Protein AF-A0A357NAZ1-F1 (afdb_monomer_lite)

Sequence (154 aa):
MFNHKRPKIGLALSGGGLRGVSHIGILKVFAAENIPVDFIAGTSAGSIFAAFVSLGYAPEQLETLATQVHKRQLFDSNLNVTILLWHAALDYLLRRFSIWSLIPRGLIKGQRLEYYLNTQYRGKTLADAKIPVAILATDIHTGESILFASPQTR

Secondary structure (DSSP, 8-state):
----PPPP-EEEE---GGGGGHHHHHHHHHHHTT---SEEEEETHHHHHHHHHHTT--HHHHHHHHHH--HHHH------HHHHHHHHHHHHHTT---GGGGS-S-S---HHHHHHHHHHHTT--GGG-SS-EEEEEE-TTT--EEEEE-----

Foldseek 3Di:
DPPPDDDAAEEEQEDDPLVSLCVLVVQVVCVVVVPDHQEYEYEHSRQLVLVCVQLPDHSVNSVVVSVPDDPVQQAPAPPPVVVLVVQVVVCVVVVPPDPPSSCPPDRGPRVSVVVSSCVVCVNDDLQSGPHKYWYWDADPVPRDIDIDTHDPPD

Structure (mmCIF, N/CA/C/O backbone):
data_AF-A0A357NAZ1-F1
#
_entry.id   AF-A0A357NAZ1-F1
#
loop_
_atom_site.group_PDB
_atom_site.id
_atom_site.type_symbol
_atom_site.label_atom_id
_atom_site.label_alt_id
_atom_site.label_comp_id
_atom_site.label_asym_id
_atom_site.label_entity_id
_atom_site.label_seq_id
_atom_site.pdbx_PDB_ins_code
_ato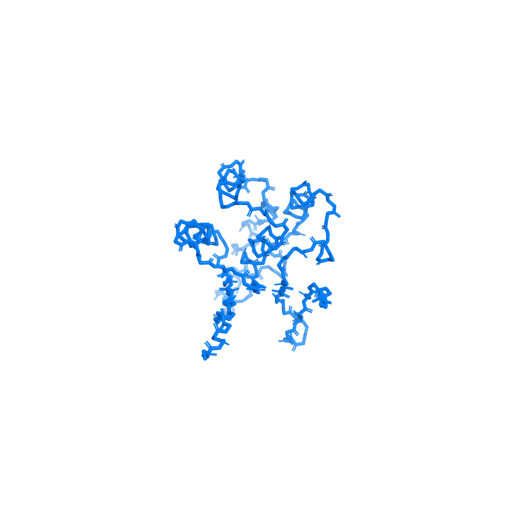m_site.Cartn_x
_atom_site.Cartn_y
_atom_site.Cartn_z
_atom_site.occupancy
_atom_site.B_iso_or_equiv
_atom_site.auth_seq_id
_atom_site.auth_comp_id
_atom_site.auth_asym_id
_atom_site.auth_atom_id
_atom_site.pdbx_PDB_model_num
ATOM 1 N N . MET A 1 1 ? -33.852 1.987 23.447 1.00 44.34 1 MET A N 1
ATOM 2 C CA . MET A 1 1 ? -32.715 2.651 22.771 1.00 44.34 1 MET A CA 1
ATOM 3 C C . MET A 1 1 ? -32.120 1.670 21.779 1.00 44.34 1 MET A C 1
ATOM 5 O O . MET A 1 1 ? -31.616 0.639 22.205 1.00 44.34 1 MET A O 1
ATOM 9 N N . PHE A 1 2 ? -32.230 1.930 20.477 1.00 52.28 2 PHE A N 1
ATOM 10 C CA . PHE A 1 2 ? -31.563 1.099 19.478 1.00 52.28 2 PHE A CA 1
ATOM 11 C C . PHE A 1 2 ? -30.055 1.357 19.557 1.00 52.28 2 PHE A C 1
ATOM 13 O O . PHE A 1 2 ? -29.594 2.468 19.305 1.00 52.28 2 PHE A O 1
ATOM 20 N N . ASN A 1 3 ? -29.294 0.342 19.966 1.00 55.59 3 ASN A N 1
ATOM 21 C CA . ASN A 1 3 ? -27.835 0.371 19.965 1.00 55.59 3 ASN A CA 1
ATOM 22 C C . ASN A 1 3 ? -27.347 0.224 18.518 1.00 55.59 3 ASN A C 1
ATOM 24 O O . ASN A 1 3 ? -26.986 -0.869 18.077 1.00 55.59 3 ASN A O 1
ATOM 28 N N . HIS A 1 4 ? -27.411 1.305 17.745 1.00 67.00 4 HIS A N 1
ATOM 29 C CA . HIS A 1 4 ? -26.864 1.319 16.396 1.00 67.00 4 HIS A CA 1
ATOM 30 C C . HIS A 1 4 ? -25.339 1.385 16.497 1.00 67.00 4 HIS A C 1
ATOM 32 O O . HIS A 1 4 ? -24.751 2.458 16.617 1.00 67.00 4 HIS A O 1
ATOM 38 N N . LYS A 1 5 ? -24.685 0.216 16.473 1.00 82.75 5 LYS A N 1
ATOM 39 C CA . LYS A 1 5 ? -23.239 0.150 16.231 1.00 82.75 5 LYS A CA 1
ATOM 40 C C . LYS A 1 5 ? -22.947 0.892 14.928 1.00 82.75 5 LYS A C 1
ATOM 42 O O . LYS A 1 5 ? -23.629 0.659 13.929 1.00 82.75 5 LYS A O 1
ATOM 47 N N . ARG A 1 6 ? -21.940 1.772 14.948 1.00 90.75 6 ARG A N 1
ATOM 48 C CA . ARG A 1 6 ? -21.507 2.488 13.745 1.00 90.75 6 ARG A CA 1
ATOM 49 C C . ARG A 1 6 ? -21.232 1.494 12.605 1.00 90.75 6 ARG A C 1
ATOM 51 O O . ARG A 1 6 ? -20.730 0.397 12.882 1.00 90.75 6 ARG A O 1
ATOM 58 N N . PRO A 1 7 ? -21.528 1.852 11.346 1.00 92.06 7 PRO A N 1
ATOM 59 C CA . PRO A 1 7 ? -21.147 1.023 10.214 1.00 92.06 7 PRO A CA 1
ATOM 60 C C . PRO A 1 7 ? -19.627 0.829 10.202 1.00 92.06 7 PRO A C 1
ATOM 62 O O . PRO A 1 7 ? -18.868 1.733 10.570 1.00 92.06 7 PRO A O 1
ATOM 65 N N . LYS A 1 8 ? -19.193 -0.369 9.802 1.00 94.88 8 LYS A N 1
ATOM 66 C CA . LYS A 1 8 ? -17.777 -0.634 9.553 1.00 94.88 8 LYS A CA 1
ATOM 67 C C . LYS A 1 8 ? -17.410 -0.130 8.161 1.00 94.88 8 LYS A C 1
ATOM 69 O O . LYS A 1 8 ? -18.160 -0.364 7.216 1.00 94.88 8 LYS A O 1
ATOM 74 N N . ILE A 1 9 ? -16.265 0.527 8.040 1.00 96.00 9 ILE A N 1
ATOM 75 C CA . ILE A 1 9 ? -15.795 1.152 6.804 1.00 96.00 9 ILE A CA 1
ATOM 76 C C . ILE A 1 9 ? -14.541 0.421 6.329 1.00 96.00 9 ILE A C 1
ATOM 78 O O . ILE A 1 9 ? -13.524 0.381 7.020 1.00 96.00 9 ILE A O 1
ATOM 82 N N . GLY A 1 10 ? -14.625 -0.169 5.138 1.00 96.50 10 GLY A N 1
ATOM 83 C CA . GLY A 1 10 ? -13.484 -0.751 4.439 1.00 96.50 10 GLY A CA 1
ATOM 84 C C . GLY A 1 10 ? -12.942 0.213 3.389 1.00 96.50 10 GLY A C 1
ATOM 85 O O . GLY A 1 10 ? -13.716 0.759 2.603 1.00 96.50 10 GLY A O 1
ATOM 86 N N . LEU A 1 11 ? -11.625 0.403 3.352 1.00 97.06 11 LEU A N 1
ATOM 87 C CA . LEU A 1 11 ? -10.951 1.240 2.361 1.00 97.06 11 LEU A CA 1
ATOM 88 C C . LEU A 1 11 ? -10.189 0.369 1.354 1.00 97.06 11 LEU A C 1
ATOM 90 O O . LEU A 1 11 ? -9.297 -0.385 1.730 1.00 97.06 11 LEU A O 1
ATOM 94 N N . ALA A 1 12 ? -10.516 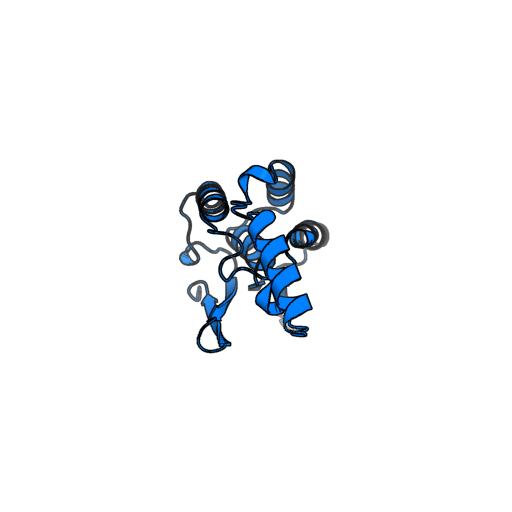0.484 0.067 1.00 97.19 12 ALA A N 1
ATOM 95 C CA . ALA A 1 12 ? -9.839 -0.242 -1.008 1.00 97.19 12 ALA A CA 1
ATOM 96 C C . ALA A 1 12 ? -8.953 0.708 -1.829 1.00 97.19 12 ALA A C 1
ATOM 98 O O . ALA A 1 12 ? -9.446 1.644 -2.457 1.00 97.19 12 ALA A O 1
ATOM 99 N N . LEU A 1 13 ? -7.643 0.458 -1.835 1.00 96.56 13 LEU A N 1
ATOM 100 C CA . LEU A 1 13 ? -6.639 1.267 -2.521 1.00 96.56 13 LEU A CA 1
ATOM 101 C C . LEU A 1 13 ? -6.181 0.583 -3.813 1.00 96.56 13 LEU A C 1
ATOM 103 O O . LEU A 1 13 ? -5.490 -0.440 -3.804 1.00 96.56 13 LEU A O 1
ATOM 107 N N . SER A 1 14 ? -6.550 1.167 -4.950 1.00 94.06 14 SER A N 1
ATOM 108 C CA . SER A 1 14 ? -6.211 0.622 -6.264 1.00 94.06 14 SER A CA 1
ATOM 109 C C . SER A 1 14 ? -4.714 0.711 -6.583 1.00 94.06 14 SER A C 1
ATOM 111 O O . SER A 1 14 ? -3.971 1.535 -6.035 1.00 94.06 14 SER A O 1
ATOM 113 N N . GLY A 1 15 ? -4.291 -0.089 -7.565 1.00 89.62 15 GLY A N 1
ATOM 114 C CA . GLY A 1 15 ? -3.025 0.121 -8.267 1.00 89.62 15 GLY A CA 1
ATOM 115 C C . GLY A 1 15 ? -3.022 1.413 -9.094 1.00 89.62 15 GLY A C 1
ATOM 116 O O . GLY A 1 15 ? -4.049 2.072 -9.256 1.00 89.62 15 GLY A O 1
ATOM 117 N N . GLY A 1 16 ? -1.852 1.783 -9.624 1.00 81.19 16 GLY A N 1
ATOM 118 C CA . GLY A 1 16 ? -1.704 3.009 -10.425 1.00 81.19 16 GLY A CA 1
ATOM 119 C C . GLY A 1 16 ? -0.277 3.546 -10.588 1.00 81.19 16 GLY A C 1
ATOM 120 O O . GLY A 1 16 ? -0.094 4.675 -11.048 1.00 81.19 16 GLY A O 1
ATOM 121 N N . GLY A 1 17 ? 0.745 2.777 -10.192 1.00 82.06 17 GLY A N 1
ATOM 122 C CA . GLY A 1 17 ? 2.144 3.209 -10.251 1.00 82.06 17 GLY A CA 1
ATOM 123 C C . GLY A 1 17 ? 2.382 4.492 -9.448 1.00 82.06 17 GLY A C 1
ATOM 124 O O . GLY A 1 17 ? 1.881 4.634 -8.335 1.00 82.06 17 GLY A O 1
ATOM 125 N N . LEU A 1 18 ? 3.099 5.457 -10.036 1.00 76.75 18 LEU A N 1
ATOM 126 C CA . LEU A 1 18 ? 3.375 6.749 -9.391 1.00 76.75 18 LEU A CA 1
ATOM 127 C C . LEU A 1 18 ? 2.115 7.541 -9.017 1.00 76.75 18 LEU A C 1
ATOM 129 O O . LEU A 1 18 ? 2.178 8.338 -8.088 1.00 76.75 18 LEU A O 1
ATOM 133 N N . ARG A 1 19 ? 0.970 7.323 -9.681 1.00 82.56 19 ARG A N 1
ATOM 134 C CA . ARG A 1 19 ? -0.290 8.002 -9.321 1.00 82.56 19 ARG A CA 1
ATOM 135 C C . ARG A 1 19 ? -0.839 7.547 -7.967 1.00 82.56 19 ARG A C 1
ATOM 137 O O . ARG A 1 19 ? -1.688 8.234 -7.407 1.00 82.56 19 ARG A O 1
ATOM 144 N N . GLY A 1 20 ? -0.327 6.443 -7.416 1.00 81.62 20 GLY A N 1
ATOM 145 C CA . GLY A 1 20 ? -0.701 5.946 -6.092 1.00 81.62 20 GLY A CA 1
ATOM 146 C C . GLY A 1 20 ? -0.462 6.950 -4.961 1.00 81.62 20 GLY A C 1
ATOM 147 O O . GLY A 1 20 ? -1.146 6.869 -3.952 1.00 81.62 20 GLY A O 1
ATOM 148 N N . VAL A 1 21 ? 0.415 7.949 -5.141 1.00 88.00 21 VAL A N 1
ATOM 149 C CA . VAL A 1 21 ? 0.607 9.036 -4.156 1.00 88.00 21 VAL A CA 1
ATOM 150 C C . VAL A 1 21 ? -0.673 9.835 -3.878 1.00 88.00 21 VAL A C 1
ATOM 152 O O . VAL A 1 21 ? -0.798 10.431 -2.814 1.00 88.00 21 VAL A O 1
ATOM 155 N N . SER A 1 22 ? -1.652 9.809 -4.789 1.00 92.25 22 SER A N 1
ATOM 156 C CA . SER A 1 22 ? -2.973 10.419 -4.575 1.00 92.25 22 SER A CA 1
ATOM 157 C C . SER A 1 22 ? -3.744 9.809 -3.398 1.00 92.25 22 SER A C 1
ATOM 159 O O . SER A 1 22 ? -4.538 10.513 -2.772 1.00 92.25 22 SER A O 1
ATOM 161 N N . HIS A 1 23 ? -3.457 8.553 -3.027 1.00 94.94 23 HIS A N 1
ATOM 162 C CA . HIS A 1 23 ? -4.054 7.903 -1.855 1.00 94.94 23 HIS A CA 1
ATOM 163 C C . HIS A 1 23 ? -3.768 8.671 -0.560 1.00 94.94 23 HIS A C 1
ATOM 165 O O . HIS A 1 23 ? -4.605 8.676 0.336 1.00 94.94 23 HIS A O 1
ATOM 171 N N . ILE A 1 24 ? -2.643 9.393 -0.475 1.00 94.88 24 ILE A N 1
ATOM 172 C CA . ILE A 1 24 ? -2.310 10.249 0.676 1.00 94.88 24 ILE A CA 1
ATOM 173 C C . ILE A 1 24 ? -3.370 11.340 0.863 1.00 94.88 24 ILE A C 1
ATOM 175 O O . ILE A 1 24 ? -3.811 11.577 1.982 1.00 94.88 24 ILE A O 1
ATOM 179 N N . GLY A 1 25 ? -3.828 11.967 -0.225 1.00 95.12 25 GLY A N 1
ATOM 180 C CA . GLY A 1 25 ? -4.868 12.996 -0.167 1.00 95.12 25 GLY A CA 1
ATOM 181 C C . GLY A 1 25 ? -6.191 12.454 0.374 1.00 95.12 25 GLY A C 1
ATOM 182 O O . GLY A 1 25 ? -6.798 13.075 1.242 1.00 95.12 25 GLY A O 1
ATOM 183 N N . ILE A 1 26 ? -6.594 11.259 -0.070 1.00 95.00 26 ILE A N 1
ATOM 184 C CA . ILE A 1 26 ? -7.795 10.574 0.436 1.00 95.00 26 ILE A CA 1
ATOM 185 C C . ILE A 1 26 ? -7.656 10.305 1.939 1.00 95.00 26 ILE A C 1
ATOM 187 O O . ILE A 1 26 ? -8.560 10.617 2.710 1.00 95.00 26 ILE A O 1
ATOM 191 N N . LEU A 1 27 ? -6.505 9.786 2.372 1.00 95.88 27 LEU A N 1
ATOM 192 C CA . LEU A 1 27 ? -6.238 9.489 3.782 1.00 95.88 27 LEU A CA 1
ATOM 193 C C . LEU A 1 27 ? -6.235 10.751 4.660 1.00 95.88 27 LEU A C 1
ATOM 195 O O . LEU A 1 27 ? -6.731 10.700 5.784 1.00 95.88 27 LEU A O 1
ATOM 199 N N . LYS A 1 28 ? -5.739 11.887 4.149 1.00 96.50 28 LYS A N 1
ATOM 200 C CA . LYS A 1 28 ? -5.810 13.188 4.842 1.00 96.50 28 LYS A CA 1
ATOM 201 C C . LYS A 1 28 ? -7.256 13.629 5.064 1.00 96.50 28 LYS A C 1
ATOM 203 O O . LYS A 1 28 ? -7.580 14.080 6.156 1.00 96.50 28 LYS A O 1
ATOM 208 N N . VAL A 1 29 ? -8.131 13.454 4.069 1.00 96.94 29 VAL A N 1
ATOM 209 C CA . VAL A 1 29 ? -9.564 13.767 4.217 1.00 96.94 29 VAL A CA 1
ATOM 210 C C . VAL A 1 29 ? -10.223 12.841 5.237 1.00 96.94 29 VAL A C 1
ATOM 212 O O . VAL A 1 29 ? -10.929 13.321 6.114 1.00 96.94 29 VAL A O 1
ATOM 215 N N . PHE A 1 30 ? -9.952 11.534 5.190 1.00 96.12 30 PHE A N 1
ATOM 216 C CA . PHE A 1 30 ? -10.482 10.593 6.187 1.00 96.12 30 PHE A CA 1
ATOM 217 C C . PHE A 1 30 ? -10.079 10.984 7.614 1.00 96.12 30 PHE A C 1
ATOM 219 O O . PHE A 1 30 ? -10.918 10.965 8.513 1.00 96.12 30 PHE A O 1
ATOM 226 N N . ALA A 1 31 ? -8.817 11.373 7.814 1.00 94.06 31 ALA A N 1
ATOM 227 C CA . ALA A 1 31 ? -8.330 11.835 9.108 1.00 94.06 31 ALA A CA 1
ATOM 228 C C . ALA A 1 31 ? -8.994 13.156 9.543 1.00 94.06 31 ALA A C 1
ATOM 230 O O . ALA A 1 31 ? -9.453 13.250 10.679 1.00 94.06 31 ALA A O 1
ATOM 231 N N . ALA A 1 32 ? -9.091 14.145 8.647 1.00 96.75 32 ALA A N 1
ATOM 232 C CA . ALA A 1 32 ? -9.694 15.449 8.938 1.00 96.75 32 ALA A CA 1
ATOM 233 C C . ALA A 1 32 ? -11.187 15.347 9.291 1.00 96.75 32 ALA A C 1
ATOM 235 O O . ALA A 1 32 ? -11.654 15.996 10.226 1.00 96.75 32 ALA A O 1
ATOM 236 N N . GLU A 1 33 ? -11.916 14.481 8.589 1.00 97.06 33 GLU A N 1
ATOM 237 C CA . GLU A 1 33 ? -13.351 14.253 8.791 1.00 97.06 33 GLU A CA 1
ATOM 238 C C . GLU A 1 33 ? -13.647 13.209 9.885 1.00 97.06 33 GLU A C 1
ATOM 240 O O . GLU A 1 33 ? -14.802 12.857 10.117 1.00 97.06 33 GLU A O 1
ATOM 245 N N . ASN A 1 34 ? -12.620 12.702 10.581 1.00 94.25 34 ASN A N 1
ATOM 246 C CA . ASN A 1 34 ? -12.739 11.662 11.610 1.00 94.25 34 ASN A CA 1
ATOM 247 C C . ASN A 1 34 ? -13.472 10.393 11.122 1.00 94.25 34 ASN A C 1
ATOM 249 O O . ASN A 1 34 ? -14.207 9.750 11.877 1.00 94.25 34 ASN A O 1
ATOM 253 N N . ILE A 1 35 ? -13.268 10.015 9.858 1.00 95.00 35 ILE A N 1
ATOM 254 C CA . ILE A 1 35 ? -13.845 8.811 9.254 1.00 95.00 35 ILE A CA 1
ATOM 255 C C . ILE A 1 35 ? -12.933 7.617 9.585 1.00 95.00 35 ILE A C 1
ATOM 257 O O . ILE A 1 35 ? -11.810 7.547 9.077 1.00 95.00 35 ILE A O 1
ATOM 261 N N . PRO A 1 36 ? -13.373 6.655 10.421 1.00 93.38 36 PRO A N 1
ATOM 262 C CA . PRO A 1 36 ? -12.543 5.515 10.793 1.00 93.38 36 PRO A CA 1
ATOM 263 C C . PRO A 1 36 ? -12.372 4.544 9.619 1.00 93.38 36 PRO A C 1
ATOM 265 O O . PRO A 1 36 ? -13.297 4.331 8.842 1.00 93.38 36 PRO A O 1
ATOM 268 N N . VAL A 1 37 ? -11.207 3.898 9.537 1.00 95.56 37 VAL A N 1
ATOM 269 C CA . VAL A 1 37 ? -10.949 2.782 8.614 1.00 95.56 37 VAL A CA 1
ATOM 270 C C . VAL A 1 37 ? -10.853 1.501 9.435 1.00 95.56 37 VAL A C 1
ATOM 272 O O . VAL A 1 37 ? -9.919 1.326 10.214 1.00 95.56 37 VAL A O 1
ATOM 275 N N . ASP A 1 38 ? -11.833 0.614 9.279 1.00 95.50 38 ASP A N 1
ATOM 276 C CA . ASP A 1 38 ? -11.915 -0.656 10.013 1.00 95.50 38 ASP A CA 1
ATOM 277 C C . ASP A 1 38 ? -11.187 -1.798 9.309 1.00 95.50 38 ASP A C 1
ATOM 279 O O . ASP A 1 38 ? -10.759 -2.751 9.952 1.00 95.50 38 ASP A O 1
ATOM 283 N N . PHE A 1 39 ? -11.072 -1.708 7.986 1.00 96.12 39 PHE A N 1
ATOM 284 C CA . PHE A 1 39 ? -10.376 -2.670 7.140 1.00 96.12 39 PHE A CA 1
ATOM 285 C C . PHE A 1 39 ? -9.726 -1.925 5.987 1.00 96.12 39 PHE A C 1
ATOM 287 O O . PHE A 1 39 ? -10.294 -0.954 5.479 1.00 96.12 39 PHE A O 1
ATOM 294 N N . ILE A 1 40 ? -8.576 -2.400 5.524 1.00 97.31 40 ILE A N 1
ATOM 295 C CA . ILE A 1 40 ? -7.911 -1.808 4.368 1.00 97.31 40 ILE A CA 1
ATOM 296 C C . ILE A 1 40 ? -7.428 -2.877 3.394 1.00 97.31 40 ILE A C 1
ATOM 298 O O . ILE A 1 40 ? -6.924 -3.922 3.789 1.00 97.31 40 ILE A O 1
ATOM 302 N N . ALA A 1 41 ? -7.587 -2.632 2.101 1.00 97.56 41 ALA A N 1
ATOM 303 C CA . ALA A 1 41 ? -7.085 -3.513 1.059 1.00 97.56 41 ALA A CA 1
ATOM 304 C C . ALA A 1 41 ? -6.286 -2.723 0.025 1.00 97.56 41 ALA A C 1
ATOM 306 O O . ALA A 1 41 ? -6.588 -1.559 -0.230 1.00 97.56 41 ALA A O 1
ATOM 307 N N . GLY A 1 42 ? -5.275 -3.341 -0.583 1.00 96.56 42 GLY A N 1
ATOM 308 C CA . GLY A 1 42 ? -4.419 -2.660 -1.552 1.00 96.56 42 GLY A CA 1
ATOM 309 C C . GLY A 1 42 ? -3.884 -3.559 -2.660 1.00 96.56 42 GLY A C 1
ATOM 310 O O . GLY A 1 42 ? -3.550 -4.720 -2.424 1.00 96.56 42 GLY A O 1
ATOM 311 N N . THR A 1 43 ? -3.741 -3.008 -3.868 1.00 94.94 43 THR A N 1
ATOM 312 C CA . THR A 1 43 ? -3.094 -3.673 -5.020 1.00 94.94 43 THR A CA 1
ATOM 313 C C . THR A 1 43 ? -1.961 -2.812 -5.582 1.00 94.94 43 THR A C 1
ATOM 315 O O . THR A 1 43 ? -2.136 -1.607 -5.774 1.00 94.94 43 THR A O 1
ATOM 318 N N . SER A 1 44 ? -0.811 -3.413 -5.914 1.00 91.31 44 SER A N 1
ATOM 319 C CA . SER A 1 44 ? 0.346 -2.713 -6.502 1.00 91.31 44 SER A CA 1
ATOM 320 C C . SER A 1 44 ? 0.767 -1.495 -5.650 1.00 91.31 44 SER A C 1
ATOM 322 O O . SER A 1 44 ? 1.063 -1.643 -4.468 1.00 91.31 44 SER A O 1
ATOM 324 N N . ALA A 1 45 ? 0.768 -0.279 -6.207 1.00 90.50 45 ALA A N 1
ATOM 325 C CA . ALA A 1 45 ? 1.065 0.944 -5.459 1.00 90.50 45 ALA A CA 1
ATOM 326 C C . ALA A 1 45 ? 0.136 1.145 -4.246 1.00 90.50 45 ALA A C 1
ATOM 328 O O . ALA A 1 45 ? 0.593 1.606 -3.203 1.00 90.50 45 ALA A O 1
ATOM 329 N N . GLY A 1 46 ? -1.141 0.758 -4.346 1.00 94.56 46 GLY A N 1
ATOM 330 C CA . GLY A 1 46 ? -2.089 0.824 -3.235 1.00 94.56 46 GLY A CA 1
ATOM 331 C C . GLY A 1 46 ? -1.711 -0.088 -2.066 1.00 94.56 46 GLY A C 1
ATOM 332 O O . GLY A 1 46 ? -1.965 0.267 -0.920 1.00 94.56 46 GLY A O 1
ATOM 333 N N . SER A 1 47 ? -1.038 -1.216 -2.323 1.00 95.06 47 SER A N 1
ATOM 334 C CA . SER A 1 47 ? -0.571 -2.143 -1.279 1.00 95.06 47 SER A CA 1
ATOM 335 C C . SER A 1 47 ? 0.463 -1.504 -0.354 1.00 95.06 47 SER A C 1
ATOM 337 O O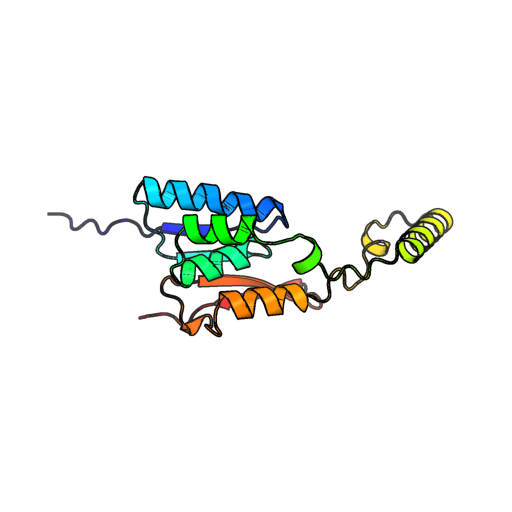 . SER A 1 47 ? 0.444 -1.759 0.845 1.00 95.06 47 SER A O 1
ATOM 339 N N . ILE A 1 48 ? 1.322 -0.631 -0.891 1.00 93.06 48 ILE A N 1
ATOM 340 C CA . ILE A 1 48 ? 2.340 0.087 -0.111 1.00 93.06 48 ILE A CA 1
ATOM 341 C C . ILE A 1 48 ? 1.666 0.988 0.928 1.00 93.06 48 ILE A C 1
ATOM 343 O O . ILE A 1 48 ? 1.990 0.928 2.114 1.00 93.06 48 ILE A O 1
ATOM 347 N N . PHE A 1 49 ? 0.700 1.798 0.488 1.00 94.81 49 PHE A N 1
ATOM 348 C CA . PHE A 1 49 ? -0.047 2.691 1.374 1.00 94.81 49 PHE A CA 1
ATOM 349 C C . PHE A 1 49 ? -0.940 1.912 2.339 1.00 94.81 49 PHE A C 1
ATOM 351 O O . PHE A 1 49 ? -0.975 2.250 3.518 1.00 94.81 49 PHE A O 1
ATOM 358 N N . ALA A 1 50 ? -1.591 0.839 1.876 1.00 96.19 50 ALA A N 1
ATOM 359 C CA . ALA A 1 50 ? -2.393 -0.031 2.731 1.00 96.19 50 ALA A CA 1
ATOM 360 C C . ALA A 1 50 ? -1.561 -0.613 3.883 1.00 96.19 50 ALA A C 1
ATOM 362 O O . ALA A 1 50 ? -2.005 -0.565 5.026 1.00 96.19 50 ALA A O 1
ATOM 363 N N . ALA A 1 51 ? -0.338 -1.076 3.602 1.00 95.62 51 ALA A N 1
ATOM 364 C CA . ALA A 1 51 ? 0.579 -1.590 4.616 1.00 95.62 51 ALA A CA 1
ATOM 365 C C . ALA A 1 51 ? 1.051 -0.506 5.601 1.00 95.62 51 ALA A C 1
ATOM 367 O O . ALA A 1 51 ? 1.095 -0.736 6.807 1.00 95.62 51 ALA A O 1
ATOM 368 N N . PHE A 1 52 ? 1.380 0.704 5.137 1.00 95.31 52 PHE A N 1
ATOM 369 C CA . PHE A 1 52 ? 1.747 1.778 6.067 1.00 95.31 52 PHE A CA 1
ATOM 370 C C . PHE A 1 52 ? 0.581 2.179 6.978 1.00 95.31 52 PHE A C 1
ATOM 372 O O . PHE A 1 52 ? 0.745 2.283 8.196 1.00 95.31 52 PHE A O 1
ATOM 379 N N . VAL A 1 53 ? -0.604 2.381 6.402 1.00 95.62 53 VAL A N 1
ATOM 380 C CA . VAL A 1 53 ? -1.806 2.744 7.161 1.00 95.62 53 VAL A CA 1
ATOM 381 C C . VAL A 1 53 ? -2.167 1.636 8.146 1.00 95.62 53 VAL A C 1
ATOM 383 O O . VAL A 1 53 ? -2.457 1.929 9.304 1.00 95.62 53 VAL A O 1
ATOM 386 N N . SER A 1 54 ? -2.063 0.365 7.745 1.00 95.94 54 SER A N 1
ATOM 387 C CA . SER A 1 54 ? -2.340 -0.758 8.641 1.00 95.94 54 SER A CA 1
ATOM 388 C C . SER A 1 54 ? -1.385 -0.816 9.828 1.00 95.94 54 SER A C 1
ATOM 390 O O . SER A 1 54 ? -1.795 -1.208 10.914 1.00 95.94 54 SER A O 1
ATOM 392 N N . LEU A 1 55 ? -0.135 -0.373 9.676 1.00 95.31 55 LEU A N 1
ATOM 393 C CA . LEU A 1 55 ? 0.833 -0.247 10.773 1.00 95.31 55 LEU A CA 1
ATOM 394 C C . LEU A 1 55 ? 0.610 1.009 11.647 1.00 95.31 55 LEU A C 1
ATOM 396 O O . LEU A 1 55 ? 1.274 1.184 12.679 1.00 95.31 55 LEU A O 1
ATOM 400 N N . GLY A 1 56 ? -0.350 1.861 11.276 1.00 93.38 56 GLY A N 1
ATOM 401 C CA . GLY A 1 56 ? -0.753 3.068 11.995 1.00 93.38 56 GLY A CA 1
ATOM 402 C C . GLY A 1 56 ? 0.078 4.304 11.669 1.00 93.38 56 GLY A C 1
ATOM 403 O O . GLY A 1 56 ? 0.265 5.136 12.554 1.00 93.38 56 GLY A O 1
ATOM 404 N N . TYR A 1 57 ? 0.614 4.403 10.451 1.00 94.56 57 TYR A N 1
ATOM 405 C CA . TYR A 1 57 ? 1.265 5.627 9.983 1.00 94.56 57 TYR A CA 1
ATOM 406 C C . TYR A 1 57 ? 0.208 6.692 9.683 1.00 94.56 57 TYR A C 1
ATOM 408 O O . TYR A 1 57 ? -0.789 6.414 9.013 1.00 94.56 57 TYR A O 1
ATOM 416 N N . ALA A 1 58 ? 0.444 7.911 10.161 1.00 93.81 58 ALA A N 1
ATOM 417 C CA . ALA A 1 58 ? -0.413 9.059 9.900 1.00 93.81 58 ALA A CA 1
ATOM 418 C C . ALA A 1 58 ? -0.219 9.584 8.463 1.00 93.81 58 ALA A C 1
ATOM 420 O O . ALA A 1 58 ? 0.891 9.477 7.925 1.00 93.81 58 ALA A O 1
ATOM 421 N N . PRO A 1 59 ? -1.247 10.182 7.834 1.00 93.69 59 PRO A N 1
ATOM 422 C CA . PRO A 1 59 ? -1.153 10.700 6.468 1.00 93.69 59 PRO A CA 1
ATOM 423 C C . PRO A 1 59 ? 0.018 11.671 6.243 1.00 93.69 59 PRO A C 1
ATOM 425 O O . PRO A 1 59 ? 0.660 11.628 5.196 1.00 93.69 59 PRO A O 1
ATOM 428 N N . GLU A 1 60 ? 0.364 12.483 7.241 1.00 93.56 60 GLU A N 1
ATOM 429 C CA . GLU A 1 60 ? 1.475 13.445 7.202 1.00 93.56 60 GLU A CA 1
ATOM 430 C C . GLU A 1 60 ? 2.837 12.735 7.128 1.00 93.56 60 GLU A C 1
ATOM 432 O O . GLU A 1 60 ? 3.771 13.191 6.460 1.00 93.56 60 GLU A O 1
ATOM 437 N N . GLN A 1 61 ? 2.954 11.573 7.779 1.00 93.06 61 GLN A N 1
ATOM 438 C CA . GLN A 1 61 ? 4.147 10.732 7.684 1.00 93.06 61 GLN A CA 1
ATOM 439 C C . GLN A 1 61 ? 4.262 10.142 6.278 1.00 93.06 61 GLN A C 1
ATOM 441 O O . GLN A 1 61 ? 5.354 10.121 5.716 1.00 93.06 61 GLN A O 1
ATOM 446 N N . LEU A 1 62 ? 3.145 9.717 5.679 1.00 92.94 62 LEU A N 1
ATOM 447 C CA . LEU A 1 62 ? 3.124 9.207 4.303 1.00 92.94 62 LEU A CA 1
ATOM 448 C C . LEU A 1 62 ? 3.501 10.291 3.294 1.00 92.94 62 LEU A C 1
ATOM 450 O O . LEU A 1 62 ? 4.244 10.017 2.355 1.00 92.94 62 LEU A O 1
ATOM 454 N N . GLU A 1 63 ? 3.029 11.519 3.502 1.00 92.06 63 GLU A N 1
ATOM 455 C CA . GLU A 1 63 ? 3.383 12.688 2.693 1.00 92.06 63 GLU A CA 1
ATOM 456 C C . GLU A 1 63 ? 4.881 13.002 2.779 1.00 92.06 63 GLU A C 1
ATOM 458 O O . GLU A 1 63 ? 5.545 13.200 1.758 1.00 92.06 63 GLU A O 1
ATOM 463 N N . THR A 1 64 ? 5.446 12.958 3.986 1.00 90.75 64 THR A N 1
ATOM 464 C CA . THR A 1 64 ? 6.889 13.133 4.203 1.00 90.75 64 THR A CA 1
ATOM 465 C C . THR A 1 64 ? 7.693 12.039 3.497 1.00 90.75 64 THR A C 1
ATOM 467 O O . THR A 1 64 ? 8.660 12.328 2.793 1.00 90.75 64 THR A O 1
ATOM 470 N N . LEU A 1 65 ? 7.270 10.778 3.614 1.00 87.81 65 LEU A N 1
ATOM 471 C CA . LEU A 1 65 ? 7.927 9.664 2.928 1.00 87.81 65 LEU A CA 1
ATOM 472 C C . LEU A 1 65 ? 7.852 9.832 1.406 1.00 87.81 65 LEU A C 1
ATOM 474 O O . LEU A 1 65 ? 8.863 9.706 0.722 1.00 87.81 65 LEU A O 1
ATOM 478 N N . ALA A 1 66 ? 6.682 10.179 0.871 1.00 85.94 66 ALA A N 1
ATOM 479 C CA . ALA A 1 66 ? 6.485 10.346 -0.565 1.00 85.94 66 ALA A CA 1
ATOM 480 C C . ALA A 1 66 ? 7.303 11.505 -1.157 1.00 85.94 66 ALA A C 1
ATOM 482 O O . ALA A 1 66 ? 7.757 11.406 -2.297 1.00 85.94 66 ALA A O 1
ATOM 483 N N . THR A 1 67 ? 7.512 12.583 -0.398 1.00 83.19 67 THR A N 1
ATOM 484 C CA . THR A 1 67 ? 8.290 13.752 -0.846 1.00 83.19 67 THR A CA 1
ATOM 485 C C . THR A 1 67 ? 9.801 13.542 -0.750 1.00 83.19 67 THR A C 1
ATOM 487 O O . THR A 1 67 ? 10.544 14.083 -1.567 1.00 83.19 67 THR A O 1
ATOM 490 N N . GLN A 1 68 ? 10.274 12.729 0.198 1.00 78.88 68 GLN A N 1
ATOM 491 C CA . GLN A 1 68 ? 11.704 12.439 0.383 1.00 78.88 68 GLN A CA 1
ATOM 492 C C . GLN A 1 68 ? 12.236 11.340 -0.546 1.00 78.88 68 GLN A C 1
ATOM 494 O O . GLN A 1 68 ? 13.447 11.218 -0.768 1.00 78.88 68 GLN A O 1
ATOM 499 N N . VAL A 1 69 ? 11.339 10.534 -1.105 1.00 75.69 69 VAL A N 1
ATOM 500 C CA . VAL A 1 69 ? 11.694 9.459 -2.023 1.00 75.69 69 VAL A CA 1
ATOM 501 C C . VAL A 1 69 ? 12.187 10.019 -3.353 1.00 75.69 69 VAL A C 1
ATOM 503 O O . VAL A 1 69 ? 11.443 10.593 -4.149 1.00 75.69 69 VAL A O 1
ATOM 506 N N . HIS A 1 70 ? 13.458 9.770 -3.656 1.00 67.06 70 HIS A N 1
ATOM 507 C CA . HIS A 1 70 ? 14.002 10.079 -4.971 1.00 67.06 70 HIS A CA 1
ATOM 508 C C . HIS A 1 70 ? 13.632 8.959 -5.951 1.00 67.06 70 HIS A C 1
ATOM 510 O O . HIS A 1 70 ? 13.890 7.789 -5.679 1.00 67.06 70 HIS A O 1
ATOM 516 N N . LYS A 1 71 ? 13.114 9.282 -7.149 1.00 59.56 71 LYS A N 1
ATOM 517 C CA . LYS A 1 71 ? 12.790 8.275 -8.192 1.00 59.56 71 LYS A CA 1
ATOM 518 C C . LYS A 1 71 ? 13.935 7.281 -8.453 1.00 59.56 71 LYS A C 1
ATOM 520 O O . LYS A 1 71 ? 13.685 6.096 -8.643 1.00 59.56 71 LYS A O 1
ATOM 525 N N . ARG A 1 72 ? 15.194 7.739 -8.420 1.00 55.81 72 ARG A N 1
ATOM 526 C CA . ARG A 1 72 ? 16.382 6.880 -8.603 1.00 55.81 72 ARG A CA 1
ATOM 527 C C . ARG A 1 72 ? 16.557 5.828 -7.499 1.00 55.81 72 ARG A C 1
ATOM 529 O O . ARG A 1 72 ? 17.171 4.798 -7.752 1.00 55.81 72 ARG A O 1
ATOM 536 N N . GLN A 1 73 ? 16.021 6.076 -6.305 1.00 58.03 73 GLN A N 1
ATOM 537 C CA . GLN A 1 73 ? 16.077 5.155 -5.170 1.00 58.03 73 GLN A CA 1
ATOM 538 C C . GLN A 1 73 ? 15.000 4.069 -5.227 1.00 58.03 73 GLN A C 1
ATOM 540 O O . GLN A 1 73 ? 15.180 3.061 -4.566 1.00 58.03 73 GLN A O 1
ATOM 545 N N . LEU A 1 74 ? 13.915 4.231 -5.996 1.00 59.03 74 LEU A N 1
ATOM 546 C CA . LEU A 1 74 ? 12.865 3.203 -6.107 1.00 59.03 74 LEU A CA 1
ATOM 547 C C . LEU A 1 74 ? 12.975 2.335 -7.358 1.00 59.03 74 LEU A C 1
ATOM 549 O O . LEU A 1 74 ? 12.520 1.193 -7.355 1.00 59.03 74 LEU A O 1
ATOM 553 N N . PHE A 1 75 ? 13.533 2.878 -8.439 1.00 61.12 75 PHE A N 1
ATOM 554 C CA . PHE A 1 75 ? 13.559 2.198 -9.728 1.00 61.12 75 PHE A CA 1
ATOM 555 C C . PHE A 1 75 ? 14.955 1.653 -10.041 1.00 61.12 75 PHE A C 1
ATOM 557 O O . PHE A 1 75 ? 15.903 2.402 -10.289 1.00 61.12 75 PHE A O 1
ATOM 564 N N . ASP A 1 76 ? 15.053 0.325 -10.071 1.00 59.91 76 ASP A N 1
ATOM 565 C CA . ASP A 1 76 ? 16.161 -0.425 -10.666 1.00 59.91 76 ASP A CA 1
ATOM 566 C C . ASP A 1 76 ? 15.915 -0.584 -12.167 1.00 59.91 76 ASP A C 1
ATOM 568 O O . ASP A 1 76 ? 15.538 -1.651 -12.655 1.00 59.91 76 ASP A O 1
ATOM 572 N N . SER A 1 77 ? 16.052 0.508 -12.916 1.00 53.84 77 SER A N 1
ATOM 573 C CA . SER A 1 77 ? 15.874 0.466 -14.364 1.00 53.84 77 SER A CA 1
ATOM 574 C C . SER A 1 77 ? 17.100 -0.170 -15.024 1.00 53.84 77 SER A C 1
ATOM 576 O O . SER A 1 77 ? 18.045 0.529 -15.371 1.00 53.84 77 SER A O 1
ATOM 578 N N . ASN A 1 78 ? 17.055 -1.477 -15.285 1.00 51.41 78 ASN A N 1
ATOM 579 C CA . ASN A 1 78 ? 17.898 -2.119 -16.306 1.00 51.41 78 ASN A CA 1
ATOM 580 C C . ASN A 1 78 ? 17.255 -2.006 -17.706 1.00 51.41 78 ASN A C 1
ATOM 582 O O . ASN A 1 78 ? 17.436 -2.886 -18.548 1.00 51.41 78 ASN A O 1
ATOM 586 N N . LEU A 1 79 ? 16.463 -0.955 -17.965 1.00 54.69 79 LEU A N 1
ATOM 587 C CA . LEU A 1 79 ? 15.905 -0.716 -19.295 1.00 54.69 79 LEU A CA 1
ATOM 588 C C . LEU A 1 79 ? 17.041 -0.343 -20.245 1.00 54.69 79 LEU A C 1
ATOM 590 O O . LEU A 1 79 ? 17.462 0.809 -20.333 1.00 54.69 79 LEU A O 1
ATOM 594 N N . ASN A 1 80 ? 17.529 -1.339 -20.971 1.00 57.97 80 ASN A N 1
ATOM 595 C CA . ASN A 1 80 ? 18.427 -1.118 -22.082 1.00 57.97 80 ASN A CA 1
ATOM 596 C C . ASN A 1 80 ? 17.590 -0.640 -23.274 1.00 57.97 80 ASN A C 1
ATOM 598 O O . ASN A 1 80 ? 16.937 -1.434 -23.952 1.00 57.97 80 ASN A O 1
ATOM 602 N N . VAL A 1 81 ? 17.587 0.673 -23.496 1.00 62.31 81 VAL A N 1
ATOM 603 C CA . VAL A 1 81 ? 16.828 1.344 -24.565 1.00 62.31 81 VAL A CA 1
ATOM 604 C C . VAL A 1 81 ? 17.129 0.721 -25.933 1.00 62.31 81 VAL A C 1
ATOM 606 O O . VAL A 1 81 ? 16.242 0.596 -26.770 1.00 62.31 81 VAL A O 1
ATOM 609 N N . THR A 1 82 ? 18.349 0.221 -26.127 1.00 64.75 82 THR A N 1
ATOM 610 C CA . THR A 1 82 ? 18.783 -0.481 -27.338 1.00 64.75 82 THR A CA 1
ATOM 611 C C . THR A 1 82 ? 18.012 -1.784 -27.562 1.00 64.75 82 THR A C 1
ATOM 613 O O . THR A 1 82 ? 17.634 -2.078 -28.692 1.00 64.75 82 THR A O 1
ATOM 616 N N . ILE A 1 83 ? 17.715 -2.547 -26.502 1.00 69.38 83 ILE A N 1
ATOM 617 C CA . ILE A 1 83 ? 16.908 -3.778 -26.594 1.00 69.38 83 ILE A CA 1
ATOM 618 C C . ILE A 1 83 ? 15.464 -3.440 -26.982 1.00 69.38 83 ILE A C 1
ATOM 620 O O . ILE A 1 83 ? 14.872 -4.151 -27.793 1.00 69.38 83 ILE A O 1
ATOM 624 N N . LEU A 1 84 ? 14.917 -2.343 -26.446 1.00 69.06 84 LEU A N 1
ATOM 625 C CA . LEU A 1 84 ? 13.567 -1.872 -26.768 1.00 69.06 84 LEU A CA 1
ATOM 626 C C . LEU A 1 84 ? 13.454 -1.464 -28.247 1.00 69.06 84 LEU A C 1
ATOM 628 O O . LEU A 1 84 ? 12.508 -1.857 -28.926 1.00 69.06 84 LEU A O 1
ATOM 632 N N . LEU A 1 85 ? 14.451 -0.733 -28.757 1.00 76.94 85 LEU A N 1
ATOM 633 C CA . LEU A 1 85 ? 14.519 -0.327 -30.164 1.00 76.94 85 LEU A CA 1
ATOM 634 C C . LEU A 1 85 ? 14.656 -1.534 -31.107 1.00 76.94 85 LEU A C 1
ATOM 636 O O . LEU A 1 85 ? 13.990 -1.577 -32.139 1.00 76.94 85 LEU A O 1
ATOM 640 N N . TRP A 1 86 ? 15.456 -2.540 -30.735 1.00 74.62 86 TRP A N 1
ATOM 641 C CA . TRP A 1 86 ? 15.595 -3.778 -31.513 1.00 74.62 86 TRP A CA 1
ATOM 642 C C . TRP A 1 86 ? 14.301 -4.587 -31.584 1.00 74.62 86 TRP A C 1
ATOM 644 O O . TRP A 1 86 ? 13.940 -5.058 -32.661 1.00 74.62 86 TRP A O 1
ATOM 654 N N . HIS A 1 87 ? 13.583 -4.725 -30.467 1.00 70.81 87 HIS A N 1
ATOM 655 C CA . HIS A 1 87 ? 12.298 -5.427 -30.464 1.00 70.81 87 HIS A CA 1
ATOM 656 C C . HIS A 1 87 ? 11.247 -4.674 -31.285 1.00 70.81 87 HIS A C 1
ATOM 658 O O . HIS A 1 87 ? 10.514 -5.306 -32.035 1.00 70.81 87 HIS A O 1
ATOM 664 N N . ALA A 1 88 ? 11.222 -3.338 -31.226 1.00 72.81 88 ALA A N 1
ATOM 665 C CA . ALA A 1 88 ? 10.320 -2.531 -32.048 1.00 72.81 88 ALA A CA 1
ATOM 666 C C . ALA A 1 88 ? 10.606 -2.682 -33.551 1.00 72.81 88 ALA A C 1
ATOM 668 O O . ALA A 1 88 ? 9.675 -2.824 -34.344 1.00 72.81 88 ALA A O 1
ATOM 669 N N . ALA A 1 89 ? 11.883 -2.703 -33.945 1.00 79.50 89 ALA A N 1
ATOM 670 C CA . ALA A 1 89 ? 12.282 -2.950 -35.330 1.00 79.50 89 ALA A CA 1
ATOM 671 C C . ALA A 1 89 ? 11.909 -4.369 -35.794 1.00 79.50 89 ALA A C 1
ATOM 673 O O . ALA A 1 89 ? 11.419 -4.549 -36.911 1.00 79.50 89 ALA A O 1
ATOM 674 N N . LEU A 1 90 ? 12.099 -5.370 -34.930 1.00 75.75 90 LEU A N 1
ATOM 675 C CA . LEU A 1 90 ? 11.744 -6.758 -35.214 1.00 75.75 90 LEU A CA 1
ATOM 676 C C . LEU A 1 90 ? 10.225 -6.949 -35.336 1.00 75.75 90 LEU A C 1
ATOM 678 O O . LEU A 1 90 ? 9.771 -7.587 -36.281 1.00 75.75 90 LEU A O 1
ATOM 682 N N . ASP A 1 91 ? 9.432 -6.366 -34.437 1.00 72.81 91 ASP A N 1
ATOM 683 C CA . ASP A 1 91 ? 7.966 -6.438 -34.484 1.00 72.81 91 ASP A CA 1
ATOM 684 C C . ASP A 1 91 ? 7.393 -5.713 -35.713 1.00 72.81 91 ASP A C 1
ATOM 686 O O . ASP A 1 91 ? 6.450 -6.213 -36.336 1.00 72.81 91 ASP A O 1
ATOM 690 N N . TYR A 1 92 ? 8.001 -4.590 -36.121 1.00 78.94 92 TYR A N 1
ATOM 691 C CA . TYR A 1 92 ? 7.674 -3.908 -37.378 1.00 78.94 92 TYR A CA 1
ATOM 692 C C . TYR A 1 92 ? 7.941 -4.805 -38.595 1.00 78.94 92 TYR A C 1
ATOM 694 O O . TYR A 1 92 ? 7.060 -4.973 -39.442 1.00 78.94 92 TYR A O 1
ATOM 702 N N . LEU A 1 93 ? 9.120 -5.437 -38.657 1.00 83.56 93 LEU A N 1
ATOM 703 C CA . LEU A 1 93 ? 9.492 -6.357 -39.736 1.00 83.56 93 LEU A CA 1
ATOM 704 C C . LEU A 1 93 ? 8.568 -7.583 -39.792 1.00 83.56 93 LEU A C 1
ATOM 706 O O . LEU A 1 93 ? 8.145 -8.001 -40.869 1.00 83.56 93 LEU A O 1
ATOM 710 N N . LEU A 1 94 ? 8.227 -8.143 -38.632 1.00 81.44 94 LEU A N 1
ATOM 711 C CA . LEU A 1 94 ? 7.372 -9.323 -38.511 1.00 81.44 94 LEU A CA 1
ATOM 712 C C . LEU A 1 94 ? 5.869 -9.008 -38.626 1.00 81.44 94 LEU A C 1
ATOM 714 O O . LEU A 1 94 ? 5.059 -9.929 -38.521 1.00 81.44 94 LEU A O 1
ATOM 718 N N . ARG A 1 95 ? 5.475 -7.736 -38.825 1.00 75.69 95 ARG A N 1
ATOM 719 C CA . ARG A 1 95 ? 4.071 -7.262 -38.804 1.00 75.69 95 ARG A CA 1
ATOM 720 C C . ARG A 1 95 ? 3.304 -7.725 -37.560 1.00 75.69 95 ARG A C 1
ATOM 722 O O . ARG A 1 95 ? 2.086 -7.917 -37.590 1.00 75.69 95 ARG A O 1
ATOM 729 N N . ARG A 1 96 ? 4.012 -7.914 -36.448 1.00 66.06 96 ARG A N 1
ATOM 730 C CA . ARG A 1 96 ? 3.444 -8.417 -35.202 1.00 66.06 96 ARG A CA 1
ATOM 731 C C . ARG A 1 96 ? 3.098 -7.210 -34.336 1.00 66.06 96 ARG A C 1
ATOM 733 O O . ARG A 1 96 ? 3.929 -6.710 -33.595 1.00 66.06 96 ARG A O 1
ATOM 740 N N . PHE A 1 97 ? 1.861 -6.721 -34.431 1.00 58.47 97 PHE A N 1
ATOM 741 C CA . PHE A 1 97 ? 1.345 -5.618 -33.598 1.00 58.47 97 PHE A CA 1
ATOM 742 C C . PHE A 1 97 ? 1.062 -6.065 -32.152 1.00 58.47 97 PHE A C 1
ATOM 744 O O . PHE A 1 97 ? -0.037 -5.891 -31.629 1.00 58.47 97 PHE A O 1
ATOM 751 N N . SER A 1 98 ? 2.037 -6.681 -31.486 1.00 57.19 98 SER A N 1
ATOM 752 C CA . SER A 1 98 ? 1.894 -7.095 -30.094 1.00 57.19 98 SER A CA 1
ATOM 753 C C . SER A 1 98 ? 2.644 -6.123 -29.193 1.00 57.19 98 SER A C 1
ATOM 755 O O . SER A 1 98 ? 3.837 -6.256 -28.972 1.00 57.19 98 SER A O 1
ATOM 757 N N . ILE A 1 99 ? 1.940 -5.166 -28.585 1.00 53.34 99 ILE A N 1
ATOM 758 C CA . ILE A 1 99 ? 2.541 -4.273 -27.574 1.00 53.34 99 ILE A CA 1
ATOM 759 C C . ILE A 1 99 ? 3.160 -5.047 -26.390 1.00 53.34 99 ILE A C 1
ATOM 761 O O . ILE A 1 99 ? 4.002 -4.520 -25.669 1.00 53.34 99 ILE A O 1
ATOM 765 N N . TRP A 1 100 ? 2.762 -6.312 -26.208 1.00 52.00 100 TRP A N 1
ATOM 766 C CA . TRP A 1 100 ? 3.225 -7.207 -25.152 1.00 52.00 100 TRP A CA 1
ATOM 767 C C . TRP A 1 100 ? 4.622 -7.800 -25.397 1.00 52.00 100 TRP A C 1
ATOM 769 O O . TRP A 1 100 ? 5.259 -8.207 -24.430 1.00 52.00 100 TRP A O 1
ATOM 779 N N . SER A 1 101 ? 5.138 -7.835 -26.637 1.00 55.06 101 SER A N 1
ATOM 780 C CA . SER A 1 101 ? 6.523 -8.284 -26.917 1.00 55.06 101 SER A CA 1
ATOM 781 C C . SER A 1 101 ? 7.575 -7.224 -26.581 1.00 55.06 101 SER A C 1
ATOM 783 O O . SER A 1 101 ? 8.747 -7.554 -26.420 1.00 55.06 101 SER A O 1
ATOM 785 N N . LEU A 1 102 ? 7.154 -5.967 -26.417 1.00 52.66 102 LEU A N 1
ATOM 786 C CA . LEU A 1 102 ? 8.012 -4.827 -26.077 1.00 52.66 102 LEU A CA 1
ATOM 787 C C . LEU A 1 102 ? 8.188 -4.632 -24.567 1.00 52.66 102 LEU A C 1
ATOM 789 O O . LEU A 1 102 ? 9.013 -3.830 -24.132 1.00 52.66 102 LEU A O 1
ATOM 793 N N . ILE A 1 103 ? 7.413 -5.352 -23.759 1.00 54.41 103 ILE A N 1
ATOM 794 C CA . ILE A 1 103 ? 7.454 -5.292 -22.302 1.00 54.41 103 ILE A CA 1
ATOM 795 C C . ILE A 1 103 ? 8.419 -6.396 -21.838 1.00 54.41 103 ILE A C 1
ATOM 797 O O . ILE A 1 103 ? 8.050 -7.571 -21.882 1.00 54.41 103 ILE A O 1
ATOM 801 N N . PRO A 1 104 ? 9.664 -6.081 -21.419 1.00 53.81 104 PRO A N 1
ATOM 802 C CA . PRO A 1 104 ? 10.568 -7.103 -20.901 1.00 53.81 104 PRO A CA 1
ATOM 803 C C . PRO A 1 104 ? 9.900 -7.844 -19.737 1.00 53.81 104 PRO A C 1
ATOM 805 O O . PRO A 1 104 ? 9.305 -7.217 -18.861 1.00 53.81 104 PRO A O 1
ATOM 808 N N . ARG A 1 105 ? 10.026 -9.182 -19.713 1.00 54.12 105 ARG A N 1
ATOM 809 C CA . ARG A 1 105 ? 9.375 -10.080 -18.729 1.00 54.12 105 ARG A CA 1
ATOM 810 C C . ARG A 1 105 ? 9.682 -9.748 -17.256 1.00 54.12 105 ARG A C 1
ATOM 812 O O . ARG A 1 105 ? 9.015 -10.267 -16.373 1.00 54.12 105 ARG A O 1
ATOM 819 N N . GLY A 1 106 ? 10.658 -8.880 -16.987 1.00 57.12 106 GLY A N 1
ATOM 820 C CA . GLY A 1 106 ? 10.910 -8.284 -15.678 1.00 57.12 106 GLY A CA 1
ATOM 821 C C . GLY A 1 106 ? 11.239 -6.802 -15.827 1.00 57.12 106 GLY A C 1
ATOM 822 O O . GLY A 1 106 ? 12.372 -6.445 -16.140 1.00 57.12 106 GLY A O 1
ATOM 823 N N . LEU A 1 107 ? 10.245 -5.937 -15.617 1.00 55.38 107 LEU A N 1
ATOM 824 C CA . LEU A 1 107 ? 10.396 -4.485 -15.771 1.00 55.38 107 LEU A CA 1
ATOM 825 C C . LEU A 1 107 ? 11.198 -3.837 -14.629 1.00 55.38 107 LEU A C 1
ATOM 827 O O . LEU A 1 107 ? 11.797 -2.785 -14.838 1.00 55.38 107 LEU A O 1
ATOM 831 N N . ILE A 1 108 ? 11.215 -4.439 -13.432 1.00 61.53 108 ILE A N 1
ATOM 832 C CA . ILE A 1 108 ? 11.860 -3.908 -12.220 1.00 61.53 108 ILE A CA 1
ATOM 833 C C . ILE A 1 108 ? 12.246 -5.102 -11.325 1.00 61.53 108 ILE A C 1
ATOM 835 O O . ILE A 1 108 ? 11.384 -5.915 -11.008 1.00 61.53 108 ILE A O 1
ATOM 839 N N . LYS A 1 109 ? 13.514 -5.219 -10.890 1.00 66.56 109 LYS A N 1
ATOM 840 C CA . LYS A 1 109 ? 13.951 -6.287 -9.954 1.00 66.56 109 LYS A CA 1
ATOM 841 C C . LYS A 1 109 ? 13.321 -6.173 -8.561 1.00 66.56 109 LYS A C 1
ATOM 843 O O . LYS A 1 109 ? 13.360 -7.125 -7.797 1.00 66.56 109 LYS A O 1
ATOM 848 N N . GLY A 1 110 ? 12.806 -4.997 -8.212 1.00 74.88 110 GLY A N 1
ATOM 849 C CA . GLY A 1 110 ? 12.124 -4.724 -6.947 1.00 74.88 110 GLY A CA 1
ATOM 850 C C . GLY A 1 110 ? 13.057 -4.545 -5.751 1.00 74.88 110 GLY A C 1
ATOM 851 O O . GLY A 1 110 ? 12.627 -3.974 -4.762 1.00 74.88 110 GLY A O 1
ATOM 852 N N . GLN A 1 111 ? 14.331 -4.932 -5.858 1.00 79.94 111 GLN A N 1
ATOM 853 C CA . GLN A 1 111 ? 15.292 -4.966 -4.750 1.00 79.94 111 GLN A CA 1
ATOM 854 C C . GLN A 1 111 ? 15.452 -3.618 -4.039 1.00 79.94 111 GLN A C 1
ATOM 856 O O . GLN A 1 111 ? 15.416 -3.568 -2.811 1.00 79.94 111 GLN A O 1
ATOM 861 N N . ARG A 1 112 ? 15.586 -2.508 -4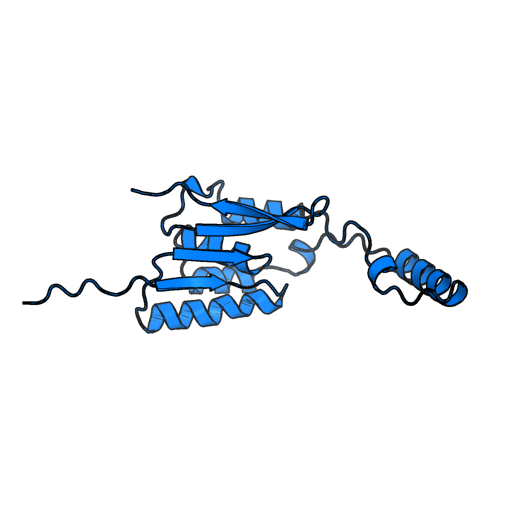.777 1.00 81.50 112 ARG A N 1
ATOM 862 C CA . ARG A 1 112 ? 15.655 -1.177 -4.153 1.00 81.50 112 ARG A CA 1
ATOM 863 C C . ARG A 1 112 ? 14.361 -0.761 -3.460 1.00 81.50 112 ARG A C 1
ATOM 865 O O . ARG A 1 112 ? 14.411 -0.195 -2.370 1.00 81.50 112 ARG A O 1
ATOM 872 N N . LEU A 1 113 ? 13.217 -1.040 -4.083 1.00 82.69 113 LEU A N 1
ATOM 873 C CA . LEU A 1 113 ? 11.910 -0.751 -3.498 1.00 82.69 113 LEU A CA 1
ATOM 874 C C . LEU A 1 113 ? 11.700 -1.581 -2.227 1.00 82.69 113 LEU A C 1
ATOM 876 O O . LEU A 1 113 ? 11.320 -1.031 -1.202 1.00 82.69 113 LEU A O 1
ATOM 880 N N . GLU A 1 114 ? 12.003 -2.873 -2.277 1.00 85.62 114 GLU A N 1
ATOM 881 C CA . GLU A 1 114 ? 11.940 -3.787 -1.140 1.00 85.62 114 GLU A CA 1
ATOM 882 C C . GLU A 1 114 ? 12.851 -3.322 -0.000 1.00 85.62 114 GLU A C 1
ATOM 884 O O . GLU A 1 114 ? 12.395 -3.195 1.133 1.00 85.62 114 GLU A O 1
ATOM 889 N N . TYR A 1 115 ? 14.109 -2.979 -0.296 1.00 86.69 115 TYR A N 1
ATOM 890 C CA . TYR A 1 115 ? 15.044 -2.448 0.696 1.00 86.69 115 TYR A CA 1
ATOM 891 C C . TYR A 1 115 ? 14.523 -1.160 1.349 1.00 86.69 115 TYR A C 1
ATOM 893 O O . TYR A 1 115 ? 14.548 -1.021 2.577 1.00 86.69 115 TYR A O 1
ATOM 901 N N . TYR A 1 116 ? 14.014 -0.225 0.541 1.00 87.62 116 TYR A N 1
ATOM 902 C CA . TYR A 1 116 ? 13.432 1.017 1.040 1.00 87.62 116 TYR A CA 1
ATOM 903 C C . TYR A 1 116 ? 12.233 0.736 1.953 1.00 87.62 116 TYR A C 1
ATOM 905 O O . TYR A 1 116 ? 12.192 1.230 3.080 1.00 87.62 116 TYR A O 1
ATOM 913 N N . LEU A 1 117 ? 11.290 -0.094 1.505 1.00 89.12 117 LEU A N 1
ATOM 914 C CA . LEU A 1 117 ? 10.090 -0.440 2.263 1.00 89.12 117 LEU A CA 1
ATOM 915 C C . LEU A 1 117 ? 10.428 -1.169 3.567 1.00 89.12 117 LEU A C 1
ATOM 917 O O . LEU A 1 117 ? 9.944 -0.760 4.617 1.00 89.12 117 LEU A O 1
ATOM 921 N N . ASN A 1 118 ? 11.322 -2.159 3.541 1.00 88.38 118 ASN A N 1
ATOM 922 C CA . ASN A 1 118 ? 11.773 -2.867 4.743 1.00 88.38 118 ASN A CA 1
ATOM 923 C C . ASN A 1 118 ? 12.420 -1.918 5.762 1.00 88.38 118 ASN A C 1
ATOM 925 O O . ASN A 1 118 ? 12.183 -2.047 6.966 1.00 88.38 118 ASN A O 1
ATOM 929 N N . THR A 1 119 ? 13.176 -0.924 5.285 1.00 88.94 119 THR A N 1
ATOM 930 C CA . THR A 1 119 ? 13.739 0.130 6.143 1.00 88.94 119 THR A CA 1
ATOM 931 C C . THR A 1 119 ? 12.636 0.967 6.788 1.00 88.94 119 THR A C 1
ATOM 933 O O . THR A 1 119 ? 12.663 1.199 7.998 1.00 88.94 119 THR A O 1
ATOM 936 N N . GLN A 1 120 ? 11.634 1.391 6.012 1.00 89.62 120 GLN A N 1
ATOM 937 C CA . GLN A 1 120 ? 10.538 2.208 6.537 1.00 89.62 120 GLN A CA 1
ATOM 938 C C . GLN A 1 120 ? 9.617 1.430 7.479 1.00 89.62 120 GLN A C 1
ATOM 940 O O . GLN A 1 120 ? 9.190 1.987 8.490 1.00 89.62 120 GLN A O 1
ATOM 945 N N . TYR A 1 121 ? 9.352 0.154 7.194 1.00 88.31 121 TYR A N 1
ATOM 946 C CA . TYR A 1 121 ? 8.556 -0.738 8.039 1.00 88.31 121 TYR A CA 1
ATOM 947 C C . TYR A 1 121 ? 9.307 -1.215 9.286 1.00 88.31 121 TYR A C 1
ATOM 949 O O . TYR A 1 121 ? 8.676 -1.742 10.199 1.00 88.31 121 TYR A O 1
ATOM 957 N N . ARG A 1 122 ? 10.630 -1.007 9.368 1.00 89.19 122 ARG A N 1
ATOM 958 C CA . ARG A 1 122 ? 11.473 -1.386 10.518 1.00 89.19 122 ARG A CA 1
ATOM 959 C C . ARG A 1 122 ? 11.337 -2.869 10.890 1.00 89.19 122 ARG A C 1
ATOM 961 O O . ARG A 1 122 ? 11.266 -3.209 12.067 1.00 89.19 122 ARG A O 1
ATOM 968 N N . GLY A 1 123 ? 11.250 -3.736 9.881 1.00 86.75 123 GLY A N 1
ATOM 969 C CA . GLY A 1 123 ? 11.100 -5.186 10.062 1.00 86.75 123 GLY A CA 1
ATOM 970 C C . GLY A 1 123 ? 9.708 -5.660 10.496 1.00 86.75 123 GLY A C 1
ATOM 971 O O . GLY A 1 123 ? 9.544 -6.845 10.770 1.00 86.75 123 GLY A O 1
ATOM 972 N N . LYS A 1 124 ? 8.706 -4.771 10.554 1.00 92.56 124 LYS A N 1
ATOM 973 C CA . LYS A 1 124 ? 7.318 -5.162 10.827 1.00 92.56 124 LYS A CA 1
ATOM 974 C C . LYS A 1 124 ? 6.717 -5.957 9.675 1.00 92.56 124 LYS A C 1
ATOM 976 O O . LYS A 1 124 ? 7.030 -5.731 8.506 1.00 92.56 124 LYS A O 1
ATOM 981 N N . THR A 1 125 ? 5.799 -6.842 10.023 1.00 92.50 125 THR A N 1
ATOM 982 C CA . THR A 1 125 ? 5.090 -7.736 9.107 1.00 92.50 125 THR A CA 1
ATOM 983 C C . THR A 1 125 ? 3.587 -7.456 9.128 1.00 92.50 125 THR A C 1
ATOM 985 O O . THR A 1 125 ? 3.096 -6.637 9.906 1.00 92.50 125 THR A O 1
ATOM 988 N N . LEU A 1 126 ? 2.817 -8.169 8.301 1.00 91.88 126 LEU A N 1
ATOM 989 C CA . LEU A 1 126 ? 1.351 -8.092 8.331 1.00 91.88 126 LEU A CA 1
ATOM 990 C C . LEU A 1 126 ? 0.753 -8.545 9.675 1.00 91.88 126 LEU A C 1
ATOM 992 O O . LEU A 1 126 ? -0.375 -8.173 9.984 1.00 91.88 126 LEU A O 1
ATOM 996 N N . ALA A 1 127 ? 1.492 -9.312 10.482 1.00 93.31 127 ALA A N 1
ATOM 997 C CA . ALA A 1 127 ? 1.066 -9.684 11.830 1.00 93.31 127 ALA A CA 1
ATOM 998 C C . ALA A 1 127 ? 1.054 -8.494 12.804 1.00 93.31 127 ALA A C 1
ATOM 1000 O O . ALA A 1 127 ? 0.300 -8.509 13.771 1.00 93.31 127 ALA A O 1
ATOM 1001 N N . ASP A 1 128 ? 1.831 -7.446 12.521 1.00 94.62 128 ASP A N 1
ATOM 1002 C CA . ASP A 1 128 ? 1.927 -6.235 13.345 1.00 94.62 128 ASP A CA 1
ATOM 1003 C C . ASP A 1 128 ? 0.881 -5.170 12.968 1.00 94.62 128 ASP A C 1
ATOM 1005 O O . ASP A 1 128 ? 0.926 -4.031 13.451 1.00 94.62 128 ASP A O 1
ATOM 1009 N N . ALA A 1 129 ? -0.038 -5.506 12.060 1.00 95.19 129 ALA A N 1
ATOM 1010 C CA . ALA A 1 129 ? -1.072 -4.603 11.589 1.00 95.19 129 ALA A CA 1
ATOM 1011 C C . ALA A 1 129 ? -2.065 -4.254 12.712 1.00 95.19 129 ALA A C 1
ATOM 1013 O O . ALA A 1 129 ? -2.672 -5.119 13.339 1.00 95.19 129 ALA A O 1
ATOM 1014 N N . LYS A 1 130 ? -2.261 -2.953 12.931 1.00 94.88 130 LYS A N 1
ATOM 1015 C CA . LYS A 1 130 ? -3.260 -2.374 13.840 1.00 94.88 130 LYS A CA 1
ATOM 1016 C C . LYS A 1 130 ? -4.655 -2.326 13.217 1.00 94.88 130 LYS A C 1
ATOM 1018 O O . LYS A 1 130 ? -5.644 -2.362 13.939 1.00 94.88 130 LYS A O 1
ATOM 1023 N N . ILE A 1 131 ? -4.722 -2.214 11.890 1.00 95.06 131 ILE A N 1
ATOM 1024 C CA . ILE A 1 131 ? -5.955 -2.289 11.099 1.00 95.06 131 ILE A CA 1
ATOM 1025 C C . ILE A 1 131 ? -5.847 -3.542 10.225 1.00 95.06 131 ILE A C 1
ATOM 1027 O O . ILE A 1 131 ? -4.831 -3.681 9.540 1.00 95.06 131 ILE A O 1
ATOM 1031 N N . PRO A 1 132 ? -6.849 -4.439 10.213 1.00 96.94 132 PRO A N 1
ATOM 1032 C CA . PRO A 1 132 ? -6.853 -5.595 9.326 1.00 96.94 132 PRO A CA 1
ATOM 1033 C C . PRO A 1 132 ? -6.587 -5.198 7.869 1.00 96.94 132 PRO A C 1
ATOM 1035 O O . PRO A 1 132 ? -7.277 -4.333 7.317 1.00 96.94 132 PRO A O 1
ATOM 1038 N N . VAL A 1 133 ? -5.587 -5.832 7.255 1.00 96.94 133 VAL A N 1
ATOM 1039 C CA . VAL A 1 133 ? -5.099 -5.487 5.915 1.00 96.94 133 VAL A CA 1
ATOM 1040 C C . VAL A 1 133 ? -5.089 -6.684 4.977 1.00 96.94 133 VAL A C 1
ATOM 1042 O O . VAL A 1 133 ? -4.733 -7.790 5.379 1.00 96.94 133 VAL A O 1
ATOM 1045 N N . ALA A 1 134 ? -5.447 -6.449 3.715 1.00 96.94 134 ALA A N 1
ATOM 1046 C CA . ALA A 1 134 ? -5.369 -7.432 2.641 1.00 96.94 134 ALA A CA 1
ATOM 1047 C C . ALA A 1 134 ? -4.611 -6.866 1.428 1.00 96.94 134 ALA A C 1
ATOM 1049 O O . ALA A 1 134 ? -4.953 -5.816 0.886 1.00 96.94 134 ALA A O 1
ATOM 1050 N N . ILE A 1 135 ? -3.580 -7.565 0.973 1.00 96.94 135 ILE A N 1
ATOM 1051 C CA . ILE A 1 135 ? -2.786 -7.206 -0.200 1.00 96.94 135 ILE A CA 1
ATOM 1052 C C . ILE A 1 135 ? -3.074 -8.216 -1.302 1.00 96.94 135 ILE A C 1
ATOM 1054 O O . ILE A 1 135 ? -2.846 -9.411 -1.129 1.00 96.94 135 ILE A O 1
ATOM 1058 N N . LEU A 1 136 ? -3.574 -7.724 -2.432 1.00 95.44 136 LEU A N 1
ATOM 1059 C CA . LEU A 1 136 ? -3.893 -8.546 -3.593 1.00 95.44 136 LEU A CA 1
ATOM 1060 C C . LEU A 1 136 ? -2.735 -8.524 -4.594 1.00 95.44 136 LEU A C 1
ATOM 1062 O O . LEU A 1 136 ? -2.240 -7.455 -4.968 1.00 95.44 136 LEU A O 1
ATOM 1066 N N . ALA A 1 137 ? -2.346 -9.707 -5.050 1.00 93.44 137 ALA A N 1
ATOM 1067 C CA . ALA A 1 137 ? -1.410 -9.935 -6.140 1.00 93.44 137 ALA A CA 1
ATOM 1068 C C . ALA A 1 137 ? -2.007 -10.929 -7.147 1.00 93.44 137 ALA A C 1
ATOM 1070 O O . ALA A 1 137 ? -3.048 -11.536 -6.900 1.00 93.44 137 ALA A O 1
ATOM 1071 N N . THR A 1 138 ? -1.335 -11.103 -8.282 1.00 92.19 138 THR A N 1
ATOM 1072 C CA . THR A 1 138 ? -1.720 -12.067 -9.318 1.00 92.19 138 THR A CA 1
ATOM 1073 C C . THR A 1 138 ? -0.550 -13.002 -9.575 1.00 92.19 138 THR A C 1
ATOM 1075 O O . THR A 1 138 ? 0.562 -12.531 -9.827 1.00 92.19 138 THR A O 1
ATOM 1078 N N . ASP A 1 139 ? -0.794 -14.308 -9.513 1.00 88.81 139 ASP A N 1
ATOM 1079 C CA . ASP A 1 139 ? 0.158 -15.304 -9.991 1.00 88.81 139 ASP A CA 1
ATOM 1080 C C . ASP A 1 139 ? 0.256 -15.184 -11.518 1.00 88.81 139 ASP A C 1
ATOM 1082 O O . ASP A 1 139 ? -0.732 -15.316 -12.239 1.00 88.81 139 ASP A O 1
ATOM 1086 N N . ILE A 1 140 ? 1.452 -14.892 -12.026 1.00 85.38 140 ILE A N 1
ATOM 1087 C CA . ILE A 1 140 ? 1.671 -14.653 -13.458 1.00 85.38 140 ILE A CA 1
ATOM 1088 C C . ILE A 1 140 ? 1.625 -15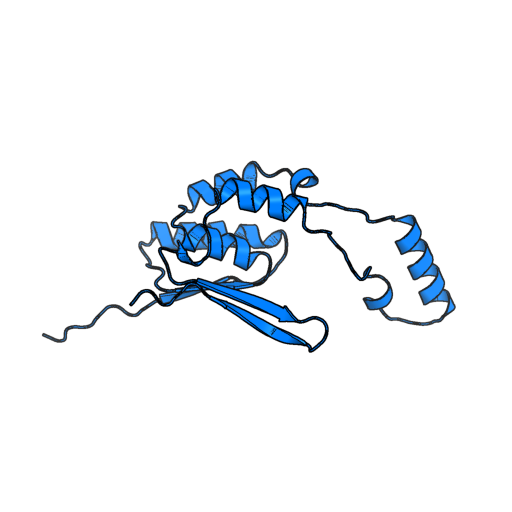.931 -14.304 1.00 85.38 140 ILE A C 1
ATOM 1090 O O . ILE A 1 140 ? 1.509 -15.838 -15.526 1.00 85.38 140 ILE A O 1
ATOM 1094 N N . HIS A 1 141 ? 1.760 -17.107 -13.689 1.00 84.81 141 HIS A N 1
ATOM 1095 C CA . HIS A 1 141 ? 1.718 -18.393 -14.377 1.00 84.81 141 HIS A CA 1
ATOM 1096 C C . HIS A 1 141 ? 0.282 -18.882 -14.551 1.00 84.81 141 HIS A C 1
ATOM 1098 O O . HIS A 1 141 ? -0.058 -19.381 -15.623 1.00 84.81 141 HIS A O 1
ATOM 1104 N N . THR A 1 142 ? -0.551 -18.731 -13.518 1.00 93.38 142 THR A N 1
ATOM 1105 C CA . THR A 1 142 ? -1.938 -19.228 -13.518 1.00 93.38 142 THR A CA 1
ATOM 1106 C C . THR A 1 142 ? -2.968 -18.141 -13.821 1.00 93.38 142 THR A C 1
ATOM 1108 O O . THR A 1 142 ? -4.066 -18.445 -14.282 1.00 93.38 142 THR A O 1
ATOM 1111 N N . GLY A 1 143 ? -2.631 -16.870 -13.586 1.00 90.38 143 GLY A N 1
ATOM 1112 C CA . GLY A 1 143 ? -3.569 -15.746 -13.628 1.00 90.38 143 GLY A CA 1
ATOM 1113 C C . GLY A 1 143 ? -4.458 -15.640 -12.385 1.00 90.38 143 GLY A C 1
ATOM 1114 O O . GLY A 1 143 ? -5.312 -14.754 -12.318 1.00 90.38 143 GLY A O 1
ATOM 1115 N N . GLU A 1 144 ? -4.278 -16.518 -11.398 1.00 94.81 144 GLU A N 1
ATOM 1116 C CA . GLU A 1 144 ? -5.085 -16.523 -10.183 1.00 94.81 144 GLU A CA 1
ATOM 1117 C C . GLU A 1 144 ? -4.703 -15.381 -9.241 1.00 94.81 144 GLU A C 1
ATOM 1119 O O . GLU A 1 144 ? -3.571 -14.891 -9.206 1.00 94.81 144 GLU A O 1
ATOM 1124 N N . SER A 1 145 ? -5.677 -14.944 -8.447 1.00 94.06 145 SER A N 1
ATOM 1125 C CA . SER A 1 145 ? -5.449 -13.935 -7.420 1.00 94.06 145 SER A CA 1
ATOM 1126 C C . SER A 1 145 ? -4.839 -14.565 -6.172 1.00 94.06 145 SER A C 1
ATOM 1128 O O . SER A 1 145 ? -5.409 -15.489 -5.597 1.00 94.06 145 SER A O 1
ATOM 1130 N N . ILE A 1 146 ? -3.720 -14.011 -5.713 1.00 95.25 146 ILE A N 1
ATOM 1131 C CA . ILE A 1 146 ? -3.070 -14.371 -4.453 1.00 95.25 146 ILE A CA 1
ATOM 1132 C C . ILE A 1 146 ? -3.336 -13.260 -3.439 1.00 95.25 146 ILE A C 1
ATOM 1134 O O . ILE A 1 146 ? -3.054 -12.089 -3.699 1.00 95.25 146 ILE A O 1
ATOM 1138 N N . LEU A 1 147 ? -3.882 -13.623 -2.280 1.00 95.19 147 LEU A N 1
ATOM 1139 C CA . LEU A 1 147 ? -4.218 -12.686 -1.212 1.00 95.19 147 LEU A CA 1
ATOM 1140 C C . LEU A 1 147 ? -3.281 -12.873 -0.016 1.00 95.19 147 LEU A C 1
ATOM 1142 O O . LEU A 1 147 ? -3.238 -13.942 0.587 1.00 95.19 147 LEU A O 1
ATOM 1146 N N . PHE A 1 148 ? -2.594 -11.803 0.372 1.00 95.75 148 PHE A N 1
ATOM 1147 C CA . PHE A 1 148 ? -1.802 -11.734 1.596 1.00 95.75 148 PHE A CA 1
ATOM 1148 C C . PHE A 1 148 ? -2.570 -10.923 2.636 1.00 95.75 148 PHE A C 1
ATOM 1150 O O . PHE A 1 148 ? -2.727 -9.714 2.485 1.00 95.75 148 PHE A O 1
ATOM 1157 N N . ALA A 1 149 ? -3.068 -11.572 3.683 1.00 95.44 149 ALA A N 1
ATOM 11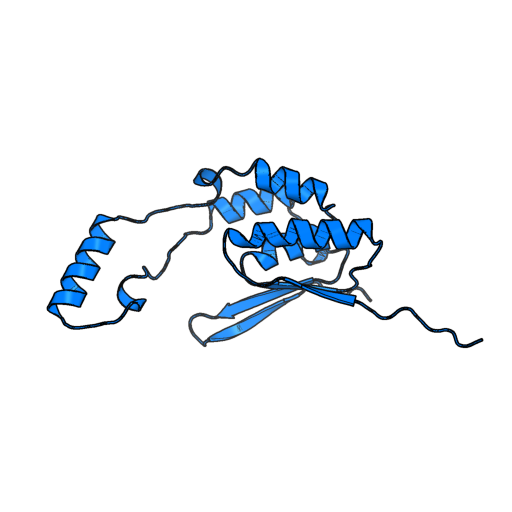58 C CA . ALA A 1 149 ? -3.855 -10.915 4.720 1.00 95.44 149 ALA A CA 1
ATOM 1159 C C . ALA A 1 149 ? -3.117 -10.902 6.061 1.00 95.44 149 ALA A C 1
ATOM 1161 O O . ALA A 1 149 ? -2.395 -11.846 6.391 1.00 95.44 149 ALA A O 1
ATOM 1162 N N . SER A 1 150 ? -3.324 -9.849 6.853 1.00 94.62 150 SER A N 1
ATOM 1163 C CA . SER A 1 150 ? -2.977 -9.887 8.274 1.00 94.62 150 SER A CA 1
ATOM 1164 C C . SER A 1 150 ? -3.750 -11.017 8.966 1.00 94.62 150 SER A C 1
ATOM 1166 O O . SER A 1 150 ? -4.901 -11.274 8.590 1.00 94.62 150 SER A O 1
ATOM 1168 N N . PRO A 1 151 ? -3.181 -11.661 10.001 1.00 87.75 151 PRO A N 1
ATOM 1169 C CA . PRO A 1 151 ? -3.928 -12.588 10.844 1.00 87.75 151 PRO A CA 1
ATOM 1170 C C . PRO A 1 151 ? -5.225 -11.927 11.319 1.00 87.75 151 PRO A C 1
ATOM 1172 O O . PRO A 1 151 ? -5.223 -10.732 11.623 1.00 87.75 151 PRO A O 1
ATOM 1175 N N . GLN A 1 152 ? -6.335 -12.670 11.377 1.00 64.94 152 GLN A N 1
ATOM 1176 C CA . GLN A 1 152 ? -7.557 -12.113 11.952 1.00 64.94 152 GLN A CA 1
ATOM 1177 C C . GLN A 1 152 ? -7.303 -11.803 13.431 1.00 64.94 152 GLN A C 1
ATOM 1179 O O . GLN A 1 152 ? -7.237 -12.708 14.264 1.00 64.94 152 GLN A O 1
ATOM 1184 N N . THR A 1 153 ? -7.153 -10.523 13.761 1.00 52.12 153 THR A N 1
ATOM 1185 C CA . THR A 1 153 ? -7.251 -10.051 15.137 1.00 52.12 153 THR A CA 1
ATOM 1186 C C . THR A 1 153 ? -8.691 -10.293 15.588 1.00 52.12 153 THR A C 1
ATOM 1188 O O . THR A 1 153 ? -9.631 -9.735 15.021 1.00 52.12 153 THR A O 1
ATOM 1191 N N . ARG A 1 154 ? -8.852 -11.245 16.517 1.00 40.00 154 ARG A N 1
ATOM 1192 C CA . ARG A 1 154 ? -10.134 -11.604 17.139 1.00 40.00 154 ARG A CA 1
ATOM 1193 C C . ARG A 1 154 ? -10.734 -10.428 17.898 1.00 40.00 154 ARG A C 1
ATOM 1195 O O . ARG A 1 154 ? -9.950 -9.690 18.532 1.00 40.00 154 ARG A O 1
#

pLDDT: mean 82.72, std 15.36, range [40.0, 97.56]

Radius of gyration: 19.51 Å; chains: 1; bounding box: 52×35×62 Å